Protein AF-A0A5N5XTN6-F1 (afdb_monomer)

Structure (mmCIF, N/CA/C/O backbone):
data_AF-A0A5N5XTN6-F1
#
_entry.id   AF-A0A5N5XTN6-F1
#
loop_
_atom_site.group_PDB
_atom_site.id
_atom_site.type_symbol
_atom_site.label_atom_id
_atom_site.label_alt_id
_atom_site.label_comp_id
_atom_site.label_asym_id
_atom_site.label_entity_id
_atom_site.label_seq_id
_atom_site.pdbx_PDB_ins_code
_atom_site.Cartn_x
_atom_site.Cartn_y
_atom_site.Cartn_z
_atom_site.occupancy
_atom_site.B_iso_or_equiv
_atom_site.auth_seq_id
_atom_site.auth_comp_id
_atom_site.auth_asym_id
_atom_site.auth_atom_id
_atom_site.pdbx_PDB_model_num
ATOM 1 N N . SER A 1 1 ? 15.966 -15.303 -6.379 1.00 59.94 1 SER A N 1
ATOM 2 C CA . SER A 1 1 ? 14.921 -14.352 -6.813 1.00 59.94 1 SER A CA 1
ATOM 3 C C . SER A 1 1 ? 13.576 -14.847 -6.314 1.00 59.94 1 SER A C 1
ATOM 5 O O . SER A 1 1 ? 13.257 -15.997 -6.586 1.00 59.94 1 SER A O 1
ATOM 7 N N . TYR A 1 2 ? 12.818 -14.030 -5.575 1.00 75.88 2 TYR A N 1
ATOM 8 C CA . TYR A 1 2 ? 11.499 -14.406 -5.027 1.00 75.88 2 TYR A CA 1
ATOM 9 C C . TYR A 1 2 ? 10.415 -14.544 -6.118 1.00 75.88 2 TYR A C 1
ATOM 11 O O . TYR A 1 2 ? 9.390 -15.184 -5.913 1.00 75.88 2 TYR A O 1
ATOM 19 N N . LEU A 1 3 ? 10.664 -13.971 -7.301 1.00 82.88 3 LEU A N 1
ATOM 20 C CA . LEU A 1 3 ? 9.813 -14.059 -8.486 1.00 82.88 3 LEU A CA 1
ATOM 21 C C . LEU A 1 3 ? 10.612 -14.648 -9.657 1.00 82.88 3 LEU A C 1
ATOM 23 O O . LEU A 1 3 ? 11.756 -14.252 -9.900 1.00 82.88 3 LEU A O 1
ATOM 27 N N . LYS A 1 4 ? 10.006 -15.576 -10.406 1.00 92.25 4 LYS A N 1
ATOM 28 C CA . LYS A 1 4 ? 10.598 -16.217 -11.597 1.00 92.25 4 LYS A CA 1
ATOM 29 C C . LYS A 1 4 ? 10.429 -15.359 -12.864 1.00 92.25 4 LYS A C 1
ATOM 31 O O . LYS A 1 4 ? 10.044 -15.867 -13.909 1.00 92.25 4 LYS A O 1
ATOM 36 N N . TYR A 1 5 ? 10.692 -14.056 -12.767 1.00 93.12 5 TYR A N 1
ATOM 37 C CA . TYR A 1 5 ? 10.555 -13.106 -13.875 1.00 93.12 5 TYR A CA 1
ATOM 38 C C . TYR A 1 5 ? 11.783 -12.208 -13.991 1.00 93.12 5 TYR A C 1
ATOM 40 O O . TYR A 1 5 ? 12.477 -11.947 -13.007 1.00 93.12 5 TYR A O 1
ATOM 48 N N . SER A 1 6 ? 12.047 -11.727 -15.207 1.00 94.75 6 SER A N 1
ATOM 49 C CA . SER A 1 6 ? 13.159 -10.814 -15.466 1.00 94.75 6 SER A CA 1
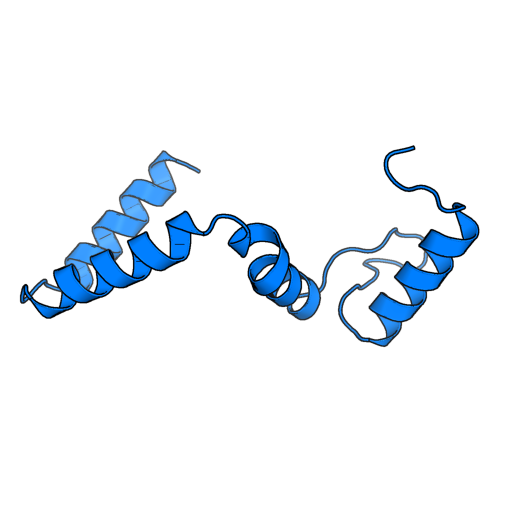ATOM 50 C C . SER A 1 6 ? 12.903 -9.427 -14.863 1.00 94.75 6 SER A C 1
ATOM 52 O O . SER A 1 6 ? 11.758 -8.993 -14.712 1.00 94.75 6 SER A O 1
ATOM 54 N N . SER A 1 7 ? 13.973 -8.673 -14.601 1.00 92.00 7 SER A N 1
ATOM 55 C CA . SER A 1 7 ? 13.861 -7.275 -14.160 1.00 92.00 7 SER A CA 1
ATOM 56 C C . SER A 1 7 ? 13.170 -6.379 -15.197 1.00 92.00 7 SER A C 1
ATOM 58 O O . SER A 1 7 ? 12.567 -5.367 -14.838 1.00 92.00 7 SER A O 1
ATOM 60 N N . ALA A 1 8 ? 13.250 -6.724 -16.487 1.00 93.31 8 ALA A N 1
ATOM 61 C CA . ALA A 1 8 ? 12.548 -6.017 -17.554 1.00 93.31 8 ALA A CA 1
ATOM 62 C C . ALA A 1 8 ? 11.030 -6.234 -17.457 1.00 93.31 8 ALA A C 1
ATOM 64 O O . ALA A 1 8 ? 10.278 -5.263 -17.506 1.00 93.31 8 ALA A O 1
ATOM 65 N N . THR A 1 9 ? 10.599 -7.476 -17.218 1.00 94.94 9 THR A N 1
ATOM 66 C CA . THR A 1 9 ? 9.185 -7.834 -17.020 1.00 94.94 9 THR A CA 1
ATOM 67 C C . THR A 1 9 ? 8.601 -7.101 -15.813 1.00 94.94 9 THR A C 1
ATOM 69 O O . THR A 1 9 ? 7.593 -6.414 -15.939 1.00 94.94 9 THR A O 1
ATOM 72 N N . ILE A 1 10 ? 9.293 -7.131 -14.669 1.00 93.25 10 ILE A N 1
ATOM 73 C CA . ILE A 1 10 ? 8.829 -6.439 -13.456 1.00 93.25 10 ILE A CA 1
ATOM 74 C C . ILE A 1 10 ? 8.728 -4.923 -13.677 1.00 93.25 10 ILE A C 1
ATOM 76 O O . ILE A 1 10 ? 7.747 -4.300 -13.275 1.00 93.25 10 ILE A O 1
ATOM 80 N N . ARG A 1 11 ? 9.704 -4.304 -14.359 1.00 92.25 11 ARG A N 1
ATOM 81 C CA . ARG A 1 11 ? 9.647 -2.866 -14.678 1.00 92.25 11 ARG A CA 1
ATOM 82 C C . ARG A 1 11 ? 8.473 -2.514 -15.591 1.00 92.25 11 ARG A C 1
ATOM 84 O O . ARG A 1 11 ? 7.869 -1.458 -15.387 1.00 92.25 11 ARG A O 1
ATOM 91 N N . TYR A 1 12 ? 8.164 -3.370 -16.566 1.00 94.31 12 TYR A N 1
ATOM 92 C CA . TYR A 1 12 ? 7.003 -3.204 -17.437 1.00 94.31 12 TYR A CA 1
ATOM 93 C C . TYR A 1 12 ? 5.704 -3.243 -16.625 1.00 94.31 12 TYR A C 1
ATOM 95 O O . TYR A 1 12 ? 4.921 -2.296 -16.693 1.00 94.31 12 TYR A O 1
ATOM 103 N N . ASP A 1 13 ? 5.518 -4.258 -15.781 1.00 95.38 13 ASP A N 1
ATOM 104 C CA . ASP A 1 13 ? 4.310 -4.405 -14.960 1.00 95.38 13 ASP A CA 1
ATOM 105 C C . ASP A 1 13 ? 4.131 -3.239 -13.984 1.00 95.38 13 ASP A C 1
ATOM 107 O O . ASP A 1 13 ? 3.041 -2.680 -13.851 1.00 95.38 13 ASP A O 1
ATOM 111 N N . MET A 1 14 ? 5.219 -2.792 -13.357 1.00 93.75 14 MET A N 1
ATOM 112 C CA . MET A 1 14 ? 5.220 -1.611 -12.496 1.00 93.75 14 MET A CA 1
ATOM 113 C C . MET A 1 14 ? 4.779 -0.338 -13.240 1.00 93.75 14 MET A C 1
ATOM 115 O O . MET A 1 14 ? 4.065 0.485 -12.668 1.00 93.75 14 MET A O 1
ATOM 119 N N . ALA A 1 15 ? 5.161 -0.171 -14.512 1.00 93.69 15 ALA A N 1
ATOM 120 C CA . ALA A 1 15 ? 4.699 0.946 -15.338 1.00 93.69 15 ALA A CA 1
ATOM 121 C C . ALA A 1 15 ? 3.206 0.826 -15.693 1.00 93.69 15 ALA A C 1
ATOM 123 O O . ALA A 1 15 ? 2.500 1.832 -15.743 1.00 93.69 15 ALA A O 1
ATOM 124 N N . GLN A 1 16 ? 2.699 -0.392 -15.899 1.00 96.75 16 GLN A N 1
ATOM 125 C CA . GLN A 1 16 ? 1.265 -0.614 -16.110 1.00 96.75 16 GLN A CA 1
ATOM 126 C C . GLN A 1 16 ? 0.450 -0.309 -14.847 1.00 96.75 16 GLN A C 1
ATOM 128 O O . GLN A 1 16 ? -0.609 0.309 -14.930 1.00 96.75 16 GLN A O 1
ATOM 133 N N . LEU A 1 17 ? 0.941 -0.700 -13.670 1.00 96.25 17 LEU A N 1
ATOM 134 C CA . LEU A 1 17 ? 0.297 -0.397 -12.389 1.00 96.25 17 LEU A CA 1
ATOM 135 C C . LEU A 1 17 ? 0.280 1.105 -12.083 1.00 96.25 17 LEU A C 1
ATOM 137 O O . LEU A 1 17 ? -0.702 1.600 -11.531 1.00 96.25 17 LEU A O 1
ATOM 141 N N . GLU A 1 18 ? 1.327 1.827 -12.482 1.00 95.19 18 GLU A N 1
ATOM 142 C CA . GLU A 1 18 ? 1.380 3.289 -12.421 1.00 95.19 18 GLU A CA 1
ATOM 143 C C . GLU A 1 18 ? 0.311 3.926 -13.321 1.00 95.19 18 GLU A C 1
ATOM 145 O O . GLU A 1 18 ? -0.502 4.710 -12.841 1.00 95.19 18 GLU A O 1
ATOM 150 N N . LYS A 1 19 ? 0.208 3.500 -14.589 1.00 95.56 19 LYS A N 1
ATOM 151 C CA . LYS A 1 19 ? -0.854 3.960 -15.509 1.00 95.56 19 LYS A CA 1
ATOM 152 C C . LYS A 1 19 ? -2.265 3.668 -14.991 1.00 95.56 19 LYS A C 1
ATOM 154 O O . LYS A 1 19 ? -3.179 4.455 -15.206 1.00 95.56 19 LYS A O 1
ATOM 159 N N . LYS A 1 20 ? -2.451 2.544 -14.294 1.00 96.31 20 LYS A N 1
ATOM 160 C CA . LYS A 1 20 ? -3.724 2.160 -13.656 1.00 96.31 20 LYS A CA 1
ATOM 161 C C . LYS A 1 20 ? -3.993 2.895 -12.331 1.00 96.31 20 LYS A C 1
ATOM 163 O O . LYS A 1 20 ? -5.052 2.689 -11.725 1.00 96.31 20 LYS A O 1
ATOM 168 N N . GLY A 1 21 ? -3.049 3.714 -11.865 1.00 96.31 21 GLY A N 1
ATOM 169 C CA . GLY A 1 21 ? -3.152 4.525 -10.654 1.00 96.31 21 GLY A CA 1
ATOM 170 C C . GLY A 1 21 ? -2.937 3.764 -9.344 1.00 96.31 21 GLY A C 1
ATOM 171 O O . GLY A 1 21 ? -3.283 4.292 -8.293 1.00 96.31 21 GLY A O 1
ATOM 172 N N . TYR A 1 22 ? -2.414 2.535 -9.370 1.00 96.31 22 TYR A N 1
ATOM 173 C CA . TYR A 1 22 ? -2.081 1.773 -8.152 1.00 96.31 22 TYR A CA 1
ATOM 174 C C . TYR A 1 22 ? -0.703 2.133 -7.594 1.00 96.31 22 TYR A C 1
ATOM 176 O O . TYR A 1 22 ? -0.475 2.034 -6.392 1.00 96.31 22 TYR A O 1
ATOM 184 N N . LEU A 1 23 ? 0.209 2.551 -8.468 1.00 96.75 23 LEU A N 1
ATOM 185 C CA . LEU A 1 23 ? 1.533 3.033 -8.104 1.00 96.75 23 LEU A CA 1
ATOM 186 C C . LEU A 1 23 ? 1.697 4.487 -8.541 1.00 96.75 23 LEU A C 1
ATOM 188 O O . LEU A 1 23 ? 1.053 4.932 -9.489 1.00 96.75 23 LEU A O 1
ATOM 192 N N . CYS A 1 24 ? 2.594 5.208 -7.887 1.00 94.31 24 CYS A N 1
ATOM 193 C CA . CYS A 1 24 ? 3.034 6.529 -8.309 1.00 94.31 24 CYS A CA 1
ATOM 194 C C . CYS A 1 24 ? 4.539 6.694 -8.089 1.00 94.31 24 CYS A C 1
ATOM 196 O O . CYS A 1 24 ? 5.171 5.938 -7.347 1.00 94.31 24 CYS A O 1
ATOM 198 N N . LYS A 1 25 ? 5.112 7.690 -8.760 1.00 90.50 25 LYS A N 1
ATOM 199 C CA . LYS A 1 25 ? 6.471 8.171 -8.518 1.00 90.50 25 LYS A CA 1
ATOM 200 C C . LYS A 1 25 ? 6.425 9.416 -7.645 1.00 90.50 25 LYS A C 1
ATOM 202 O O . LYS A 1 25 ? 5.560 10.264 -7.837 1.00 90.50 25 LYS A O 1
ATOM 207 N N . THR A 1 26 ? 7.385 9.548 -6.738 1.00 84.88 26 THR A N 1
ATOM 208 C CA . THR A 1 26 ? 7.584 10.792 -5.978 1.00 84.88 26 THR A CA 1
ATOM 209 C C . THR A 1 26 ? 8.373 11.810 -6.802 1.00 84.88 26 THR A C 1
ATOM 211 O O . THR A 1 26 ? 8.057 12.993 -6.805 1.00 84.88 26 THR A O 1
ATOM 214 N N . HIS A 1 27 ? 9.345 11.328 -7.581 1.00 86.44 27 HIS A N 1
ATOM 215 C CA . HIS A 1 27 ? 10.141 12.101 -8.537 1.00 86.44 27 HIS A CA 1
ATOM 216 C C . HIS A 1 27 ? 10.413 11.302 -9.821 1.00 86.44 27 HIS A C 1
ATOM 218 O O . HIS A 1 27 ? 10.332 10.071 -9.833 1.00 86.44 27 HIS A O 1
ATOM 224 N N . ALA A 1 28 ? 10.806 11.974 -10.908 1.00 75.69 28 ALA A N 1
ATOM 225 C CA . ALA A 1 2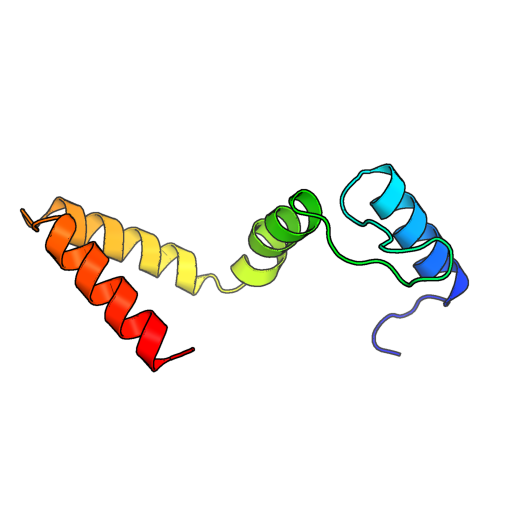8 ? 11.027 11.337 -12.213 1.00 75.69 28 ALA A CA 1
ATOM 226 C C . ALA A 1 28 ? 12.025 10.155 -12.171 1.00 75.69 28 ALA A C 1
ATOM 228 O O . ALA A 1 28 ? 11.782 9.120 -12.804 1.00 75.69 28 ALA A O 1
ATOM 229 N N . SER A 1 29 ? 13.096 10.282 -11.378 1.00 77.38 29 SER A N 1
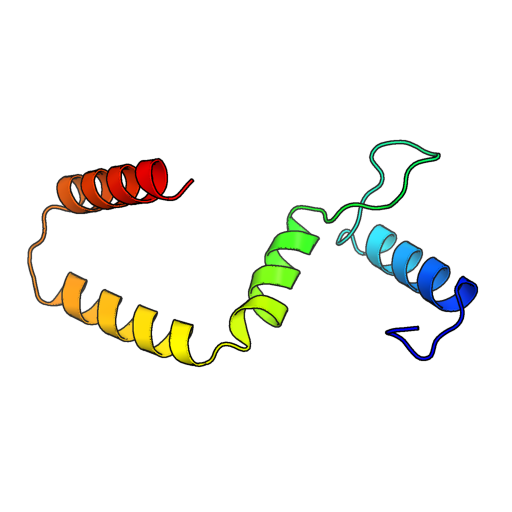ATOM 230 C CA . SER A 1 29 ? 14.154 9.277 -11.179 1.00 77.38 29 SER A CA 1
ATOM 231 C C . SER A 1 29 ? 13.886 8.281 -10.044 1.00 77.38 29 SER A C 1
ATOM 233 O O . SER A 1 29 ? 14.658 7.342 -9.860 1.00 77.38 29 SER A O 1
ATOM 235 N N . SER A 1 30 ? 12.810 8.464 -9.277 1.00 82.81 30 SER A N 1
ATOM 236 C CA . SER A 1 30 ? 12.509 7.615 -8.124 1.00 82.81 30 SER A CA 1
ATOM 237 C C . SER A 1 30 ? 11.944 6.248 -8.526 1.00 82.81 30 SER A C 1
ATOM 239 O O . SER A 1 30 ? 11.428 6.048 -9.635 1.00 82.81 30 SER A O 1
ATOM 241 N N . GLY A 1 31 ? 12.020 5.304 -7.583 1.00 86.75 31 GLY A N 1
ATOM 242 C CA . GLY A 1 31 ? 11.206 4.093 -7.613 1.00 86.75 31 GLY A CA 1
ATOM 243 C C . GLY A 1 31 ? 9.708 4.412 -7.544 1.00 86.75 31 GLY A C 1
ATOM 244 O O . GLY A 1 31 ? 9.285 5.564 -7.599 1.00 86.75 31 GLY A O 1
ATOM 245 N N . ARG A 1 32 ? 8.878 3.377 -7.427 1.00 92.00 32 ARG A N 1
ATOM 246 C CA . ARG A 1 32 ? 7.430 3.559 -7.287 1.00 92.00 32 ARG A CA 1
ATOM 247 C C . ARG A 1 32 ? 6.988 3.244 -5.875 1.00 92.00 32 ARG A C 1
ATOM 249 O O . ARG A 1 32 ? 7.472 2.278 -5.291 1.00 92.00 32 ARG A O 1
ATOM 256 N N . ILE A 1 33 ? 6.033 4.018 -5.384 1.00 93.94 33 ILE A N 1
ATOM 257 C CA . ILE A 1 33 ? 5.342 3.774 -4.122 1.00 93.94 33 ILE A CA 1
ATOM 258 C C . ILE A 1 33 ? 3.864 3.473 -4.394 1.00 93.94 33 ILE A C 1
ATOM 260 O O . ILE A 1 33 ? 3.341 3.880 -5.439 1.00 93.94 33 ILE A O 1
ATOM 264 N N . PRO A 1 34 ? 3.172 2.749 -3.501 1.00 95.56 34 PRO A N 1
ATOM 265 C CA . PRO A 1 34 ? 1.734 2.571 -3.615 1.00 95.56 34 PRO A CA 1
ATOM 266 C C . PRO A 1 34 ? 1.011 3.913 -3.489 1.00 95.56 34 PRO A C 1
ATOM 268 O O . PRO A 1 34 ? 1.308 4.716 -2.607 1.00 95.56 34 PRO A O 1
ATOM 271 N N . SER A 1 35 ? 0.032 4.138 -4.360 1.00 95.06 35 SER A N 1
ATOM 272 C CA . SER A 1 35 ? -0.955 5.200 -4.165 1.00 95.06 35 SER A CA 1
ATOM 273 C C . SER A 1 35 ? -1.972 4.780 -3.097 1.00 95.06 35 SER A C 1
ATOM 275 O O . SER A 1 35 ? -1.991 3.622 -2.677 1.00 95.06 35 SER A O 1
ATOM 277 N N . LEU A 1 36 ? -2.897 5.667 -2.717 1.00 93.62 36 LEU A N 1
ATOM 278 C CA . LEU A 1 36 ? -4.033 5.288 -1.865 1.00 93.62 36 LEU A CA 1
ATOM 279 C C . LEU A 1 36 ? -4.799 4.084 -2.440 1.00 93.62 36 LEU A C 1
ATOM 281 O O . LEU A 1 36 ? -5.095 3.129 -1.728 1.00 93.62 36 LEU A O 1
ATOM 285 N N . LYS A 1 37 ? -5.052 4.085 -3.754 1.00 94.38 37 LYS A N 1
ATOM 286 C CA . LYS A 1 37 ? -5.689 2.966 -4.463 1.00 94.38 37 LYS A CA 1
ATOM 287 C C . LYS A 1 37 ? -4.843 1.689 -4.381 1.00 94.38 37 LYS A C 1
ATOM 289 O O . LYS A 1 37 ? -5.391 0.603 -4.211 1.00 94.38 37 LYS A O 1
ATOM 294 N N . GLY A 1 38 ? -3.519 1.821 -4.481 1.00 94.50 38 GLY A N 1
ATOM 295 C CA .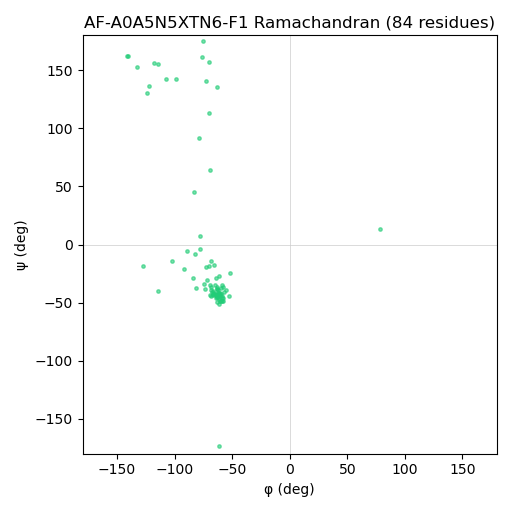 GLY A 1 38 ? -2.556 0.743 -4.246 1.00 94.50 38 GLY A CA 1
ATOM 296 C C . GLY A 1 38 ? -2.654 0.153 -2.843 1.00 94.50 38 GLY A C 1
ATOM 297 O O . GLY A 1 38 ? -2.758 -1.063 -2.699 1.00 94.50 38 GLY A O 1
ATOM 298 N N . TYR A 1 39 ? -2.686 1.007 -1.822 1.00 92.31 39 TYR A N 1
ATOM 299 C CA . TYR A 1 39 ? -2.816 0.601 -0.424 1.00 92.31 39 TYR A CA 1
ATOM 300 C C . TYR A 1 39 ? -4.150 -0.087 -0.132 1.00 92.31 39 TYR A C 1
ATOM 302 O O . TYR A 1 39 ? -4.158 -1.156 0.473 1.00 92.31 39 TYR A O 1
ATOM 310 N N . VAL A 1 40 ? -5.268 0.465 -0.610 1.00 89.50 40 VAL A N 1
ATOM 311 C CA . VAL A 1 40 ? -6.593 -0.163 -0.460 1.00 89.50 40 VAL A CA 1
ATOM 312 C C . VAL A 1 40 ? -6.618 -1.533 -1.136 1.00 89.50 40 VAL A C 1
ATOM 314 O O . VAL A 1 40 ? -7.098 -2.506 -0.558 1.00 89.50 40 VAL A O 1
ATOM 317 N N . PHE A 1 41 ? -6.054 -1.645 -2.341 1.00 90.56 41 PHE A N 1
ATOM 318 C CA . PHE A 1 41 ? -5.947 -2.929 -3.028 1.00 90.56 41 PHE A CA 1
ATOM 319 C C . PHE A 1 41 ? -5.106 -3.936 -2.237 1.00 90.56 41 PHE A C 1
ATOM 321 O O . PHE A 1 41 ? -5.529 -5.081 -2.083 1.00 90.56 41 PHE A O 1
ATOM 328 N N . TYR A 1 42 ? -3.959 -3.509 -1.703 1.00 88.31 42 TYR A N 1
ATOM 329 C CA . TYR A 1 42 ? -3.102 -4.333 -0.853 1.00 88.31 42 TYR A CA 1
ATOM 330 C C . TYR A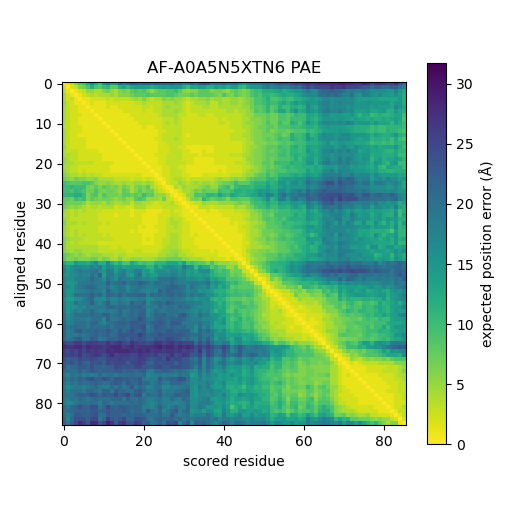 1 42 ? -3.851 -4.837 0.389 1.00 88.31 42 TYR A C 1
ATOM 332 O O . TYR A 1 42 ? -3.863 -6.038 0.654 1.00 88.31 42 TYR A O 1
ATOM 340 N N . PHE A 1 43 ? -4.540 -3.951 1.107 1.00 82.19 43 PHE A N 1
ATOM 341 C CA . PHE A 1 43 ? -5.327 -4.315 2.284 1.00 82.19 43 PHE A CA 1
ATOM 342 C C . PHE A 1 43 ? -6.414 -5.349 1.948 1.00 82.19 43 PHE A C 1
ATOM 344 O O . PHE A 1 43 ? -6.523 -6.384 2.605 1.00 82.19 43 PHE A O 1
ATOM 351 N N . ASN A 1 44 ? -7.149 -5.117 0.859 1.00 82.19 44 ASN A N 1
ATOM 352 C CA . ASN A 1 44 ? -8.271 -5.961 0.450 1.00 82.19 44 ASN A CA 1
ATOM 353 C C . ASN A 1 44 ? -7.875 -7.333 -0.122 1.00 82.19 44 ASN A C 1
ATOM 355 O O . ASN A 1 44 ? -8.736 -8.202 -0.189 1.00 82.19 44 ASN A O 1
ATOM 359 N N . HIS A 1 45 ? -6.630 -7.532 -0.574 1.00 80.00 45 HIS A N 1
ATOM 360 C CA . HIS A 1 45 ? -6.243 -8.759 -1.299 1.00 80.00 45 HIS A CA 1
ATOM 361 C C . HIS A 1 45 ? -5.014 -9.480 -0.729 1.00 80.00 45 HIS A C 1
ATOM 363 O O . HIS A 1 45 ? -4.773 -10.645 -1.056 1.00 80.00 45 HIS A O 1
ATOM 369 N N . LEU A 1 46 ? -4.190 -8.804 0.077 1.00 68.69 46 LEU A N 1
ATOM 370 C CA . LEU A 1 46 ? -2.933 -9.359 0.589 1.00 68.69 46 LEU A CA 1
ATOM 371 C C . LEU A 1 46 ? -2.946 -9.539 2.109 1.00 68.69 46 LEU A C 1
ATOM 373 O O . LEU A 1 46 ? -2.507 -10.590 2.570 1.00 68.69 46 LEU A O 1
ATOM 377 N N . ILE A 1 47 ? -3.510 -8.597 2.872 1.00 62.59 47 ILE A N 1
ATOM 378 C CA . ILE A 1 47 ? -3.645 -8.720 4.341 1.00 62.59 47 ILE A CA 1
ATOM 379 C C . ILE A 1 47 ? -4.756 -9.713 4.724 1.00 62.59 47 ILE A C 1
ATOM 381 O O . ILE A 1 47 ? -4.633 -10.475 5.679 1.00 62.59 47 ILE A O 1
ATOM 385 N N . THR A 1 48 ? -5.821 -9.773 3.934 1.00 56.75 48 THR A N 1
ATOM 386 C CA . THR A 1 48 ? -7.019 -10.596 4.172 1.00 56.75 48 THR A CA 1
ATOM 387 C C . THR A 1 48 ? -6.859 -12.078 3.832 1.00 56.75 48 THR A C 1
ATOM 389 O O . THR A 1 48 ? -7.816 -12.839 3.941 1.00 56.75 48 THR A O 1
ATOM 392 N N . ARG A 1 49 ? -5.642 -12.537 3.499 1.00 56.66 49 ARG A N 1
ATOM 393 C CA . ARG A 1 49 ? -5.338 -13.980 3.473 1.00 56.66 49 ARG A CA 1
ATOM 394 C C . ARG A 1 49 ? -5.327 -14.614 4.866 1.00 56.66 49 ARG A C 1
ATOM 396 O O . ARG A 1 49 ? -5.383 -15.836 4.953 1.00 56.66 49 ARG A O 1
ATOM 403 N N . ASN A 1 50 ? -5.297 -13.815 5.935 1.00 58.78 50 ASN A N 1
ATOM 404 C CA . ASN A 1 50 ? -5.635 -14.291 7.273 1.00 58.78 50 ASN A CA 1
ATOM 405 C C . ASN A 1 50 ? -7.158 -14.363 7.408 1.00 58.78 50 ASN A C 1
ATOM 407 O O . ASN A 1 50 ? -7.815 -13.392 7.785 1.00 58.78 50 ASN A O 1
ATOM 411 N N . HIS A 1 51 ? -7.705 -15.536 7.088 1.00 58.84 51 HIS A N 1
ATOM 412 C CA . HIS A 1 51 ? -9.126 -15.864 7.231 1.00 58.84 51 HIS A CA 1
ATOM 413 C C . HIS A 1 51 ? -9.661 -15.573 8.652 1.00 58.84 51 HIS A C 1
ATOM 415 O O . HIS A 1 51 ? -10.840 -15.262 8.827 1.00 58.84 51 HIS A O 1
ATOM 421 N N . ASP A 1 52 ? -8.778 -15.576 9.654 1.00 62.56 52 ASP A N 1
ATOM 422 C CA . ASP A 1 52 ? -9.092 -15.297 11.058 1.00 62.56 52 ASP A CA 1
ATOM 423 C C . ASP A 1 52 ? -9.598 -13.865 11.307 1.00 62.56 52 ASP A C 1
ATOM 425 O O . ASP A 1 52 ? -10.412 -13.649 12.205 1.00 62.56 52 ASP A O 1
ATOM 429 N N . ILE A 1 53 ? -9.192 -12.879 10.495 1.00 66.75 53 ILE A N 1
ATOM 430 C CA . ILE A 1 53 ? -9.594 -11.473 10.689 1.00 66.75 53 ILE A CA 1
ATOM 431 C C . ILE A 1 53 ? -11.103 -11.299 10.456 1.00 66.75 53 ILE A C 1
ATOM 433 O O . ILE A 1 53 ? -11.775 -10.597 11.211 1.00 66.75 53 ILE A O 1
ATOM 437 N N . PHE A 1 54 ? -11.672 -11.966 9.448 1.00 63.97 54 PHE A N 1
ATOM 438 C CA . PHE A 1 54 ? -13.100 -11.839 9.128 1.00 63.97 54 PHE A CA 1
ATOM 439 C C . PHE A 1 54 ? -14.010 -12.444 10.203 1.00 63.97 54 PHE A C 1
ATOM 441 O O . PHE A 1 54 ? -15.071 -11.886 10.505 1.00 63.97 54 PHE A O 1
ATOM 448 N N . GLN A 1 55 ? -13.588 -13.555 10.817 1.00 65.62 55 GLN A N 1
ATOM 449 C CA . GLN A 1 55 ? -14.299 -14.132 11.959 1.00 65.62 55 GLN A CA 1
ATOM 450 C C . GLN A 1 55 ? -14.239 -13.199 13.171 1.0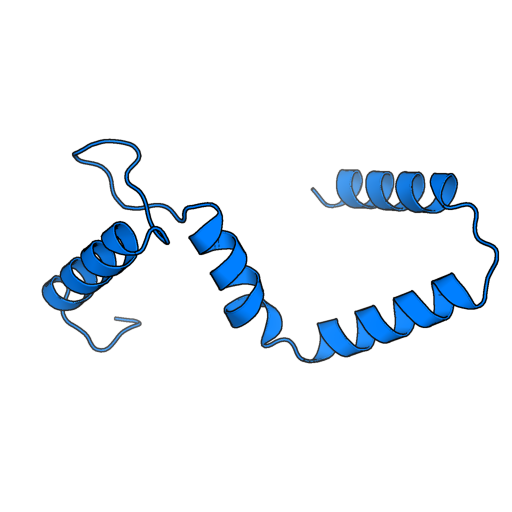0 65.62 55 GLN A C 1
ATOM 452 O O . GLN A 1 55 ? -15.266 -12.971 13.809 1.00 65.62 55 GLN A O 1
ATOM 457 N N . GLN A 1 56 ? -13.080 -12.592 13.443 1.00 68.75 56 GLN A N 1
ATOM 458 C CA . GLN A 1 56 ? -12.928 -11.640 14.545 1.00 68.75 56 GLN A CA 1
ATOM 459 C C . GLN A 1 56 ? -13.795 -10.390 14.359 1.00 68.75 56 GLN A C 1
ATOM 461 O O . GLN A 1 56 ? -14.476 -9.996 15.302 1.00 68.75 56 GLN A O 1
ATOM 466 N N . ILE A 1 57 ? -13.848 -9.811 13.153 1.00 73.44 57 ILE A N 1
ATOM 467 C CA . ILE A 1 57 ? -14.708 -8.649 12.855 1.00 73.44 57 ILE A CA 1
ATOM 468 C C . ILE A 1 57 ? -16.179 -8.980 13.137 1.00 73.44 57 ILE A C 1
ATOM 470 O O . ILE A 1 57 ? -16.868 -8.226 13.818 1.00 73.44 57 ILE A O 1
ATOM 474 N N . SER A 1 58 ? -16.649 -10.141 12.678 1.00 70.12 58 SER A N 1
ATOM 475 C CA . SER A 1 58 ? -18.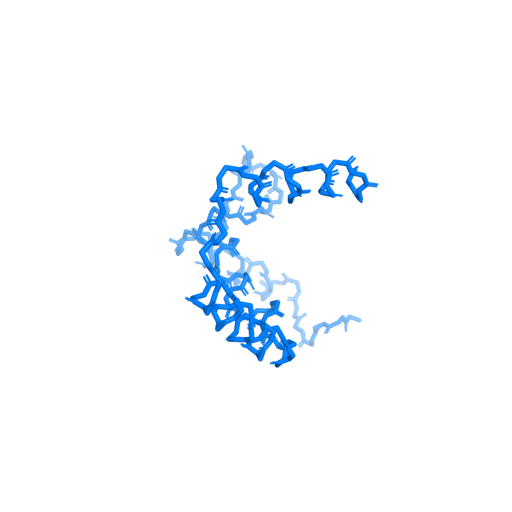035 -10.582 12.887 1.00 70.12 58 SER A CA 1
ATOM 476 C C . 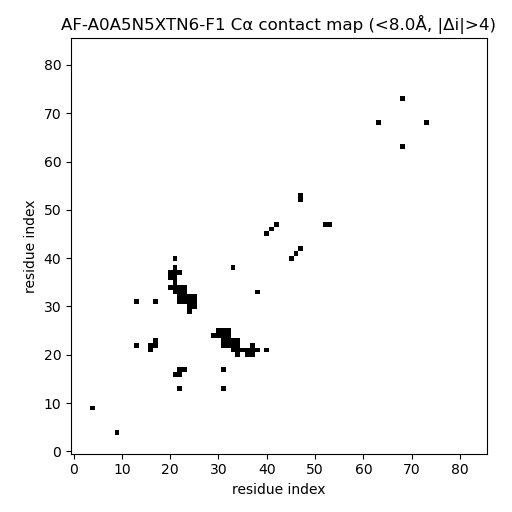SER A 1 58 ? -18.364 -10.790 14.373 1.00 70.12 58 SER A C 1
ATOM 478 O O . SER A 1 58 ? -19.473 -10.495 14.825 1.00 70.12 58 SER A O 1
ATOM 480 N N . LEU A 1 59 ? -17.399 -11.288 15.150 1.00 73.25 59 LEU A N 1
ATOM 481 C CA . LEU A 1 59 ? -17.529 -11.469 16.594 1.00 73.25 59 LEU A CA 1
ATOM 482 C C . LEU A 1 59 ? -17.579 -10.113 17.319 1.00 73.25 59 LEU A C 1
ATOM 484 O O . LEU A 1 59 ? -18.441 -9.907 18.173 1.00 73.25 59 LEU A O 1
ATOM 488 N N . PHE A 1 60 ? -16.716 -9.173 16.922 1.00 74.19 60 PHE A N 1
ATOM 489 C CA . PHE A 1 60 ? -16.700 -7.801 17.430 1.00 74.19 60 PHE A CA 1
ATOM 490 C C . PHE A 1 60 ? -18.027 -7.079 17.172 1.00 74.19 60 PHE A C 1
ATOM 492 O O . PHE A 1 60 ? -18.610 -6.539 18.108 1.00 74.19 60 PHE A O 1
ATOM 499 N N . GLU A 1 61 ? -18.553 -7.125 15.946 1.00 74.50 61 GLU A N 1
ATOM 500 C CA . GLU A 1 61 ? -19.841 -6.509 15.590 1.00 74.50 61 GLU A CA 1
ATOM 501 C C . GLU A 1 61 ? -21.002 -7.038 16.449 1.00 74.50 61 GLU A C 1
ATOM 503 O O . GLU A 1 61 ? -21.841 -6.269 16.922 1.00 74.50 61 GLU A O 1
ATOM 508 N N . ASN A 1 62 ? -21.034 -8.346 16.719 1.00 74.38 62 ASN A N 1
ATOM 509 C CA . ASN A 1 62 ? -22.047 -8.943 17.594 1.00 74.38 62 ASN A CA 1
ATOM 510 C C . ASN A 1 62 ? -21.888 -8.514 19.061 1.00 74.38 62 ASN A C 1
ATOM 512 O O . ASN A 1 62 ? -22.886 -8.249 19.733 1.00 74.38 62 ASN A O 1
ATOM 516 N N . ILE A 1 63 ? -20.654 -8.405 19.565 1.00 72.38 63 ILE A N 1
ATOM 517 C CA . ILE A 1 63 ? -20.381 -7.900 20.920 1.00 72.38 63 ILE A CA 1
ATOM 518 C C . ILE A 1 63 ? -20.822 -6.436 21.050 1.00 72.38 63 ILE A C 1
ATOM 520 O O . ILE A 1 63 ? -21.449 -6.080 22.050 1.00 72.38 63 ILE A O 1
ATOM 524 N N . PHE A 1 64 ? -20.539 -5.603 20.045 1.00 71.00 64 PHE A N 1
ATOM 525 C CA . PHE A 1 64 ? -20.917 -4.188 20.042 1.00 71.00 64 PHE A CA 1
ATOM 526 C C . PHE A 1 64 ? -22.418 -3.960 19.857 1.00 71.00 64 PHE A C 1
ATOM 528 O O . PHE A 1 64 ? -22.945 -2.998 20.407 1.00 71.00 64 PHE A O 1
ATOM 535 N N . LYS A 1 65 ? -23.128 -4.836 19.134 1.00 72.62 65 LYS A N 1
ATOM 536 C CA . LYS A 1 65 ? -24.595 -4.773 19.021 1.00 72.62 65 LYS A CA 1
ATOM 537 C C . LYS A 1 65 ? -25.320 -5.215 20.290 1.00 72.62 65 LYS A C 1
ATOM 539 O O . LYS A 1 65 ? -26.344 -4.632 20.628 1.00 72.62 65 LYS A O 1
ATOM 544 N N . ASN A 1 66 ? -24.815 -6.236 20.984 1.00 63.59 66 ASN A N 1
ATOM 545 C CA . ASN A 1 66 ? -25.501 -6.835 22.137 1.00 63.59 66 ASN A CA 1
ATOM 546 C C . ASN A 1 66 ? -25.304 -6.075 23.455 1.00 63.59 66 ASN A C 1
ATOM 548 O O . ASN A 1 66 ? -25.945 -6.393 24.456 1.00 63.59 66 ASN A O 1
ATOM 552 N N . LYS A 1 67 ? -24.421 -5.079 23.484 1.00 62.88 67 LYS A N 1
ATOM 553 C CA . LYS A 1 67 ? -24.167 -4.250 24.659 1.00 62.88 67 LYS A CA 1
ATOM 554 C C . LYS A 1 67 ? -24.372 -2.786 24.281 1.00 62.88 67 LYS A C 1
ATOM 556 O O . LYS A 1 67 ? -23.795 -2.320 23.306 1.00 62.88 67 LYS A O 1
ATOM 561 N N . ASN A 1 68 ? -25.149 -2.050 25.080 1.00 66.56 68 ASN A N 1
ATOM 562 C CA . ASN A 1 68 ? -25.282 -0.589 24.988 1.00 66.56 68 ASN A CA 1
ATOM 563 C C . ASN A 1 68 ? -23.978 0.089 25.436 1.00 66.56 68 ASN A C 1
ATOM 565 O O . ASN A 1 68 ? -23.919 0.754 26.469 1.00 66.56 68 ASN A O 1
ATOM 569 N N . PHE A 1 69 ? -22.894 -0.135 24.703 1.00 66.12 69 PHE A N 1
ATOM 570 C CA . PHE A 1 69 ? -21.634 0.516 24.9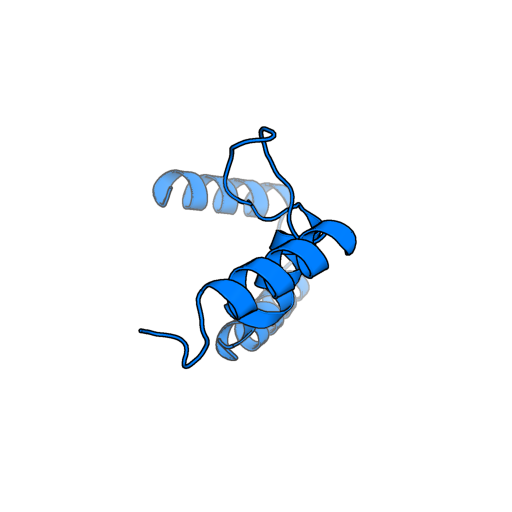89 1.00 66.12 69 PHE A CA 1
ATOM 571 C C . PHE A 1 69 ? -21.694 1.987 24.592 1.00 66.12 69 PHE A C 1
ATOM 573 O O . PHE A 1 69 ? -22.219 2.354 23.538 1.00 66.12 69 PHE A O 1
ATOM 580 N N . ASN A 1 70 ? -21.086 2.829 25.422 1.00 74.94 70 ASN A N 1
ATOM 581 C CA . ASN A 1 70 ? -20.818 4.202 25.045 1.00 74.94 70 ASN A CA 1
ATOM 582 C C . ASN A 1 70 ? -19.721 4.215 23.966 1.00 74.94 70 ASN A C 1
ATOM 584 O O . ASN A 1 70 ? -18.572 3.849 24.225 1.00 74.94 70 ASN A O 1
ATOM 588 N N . LYS A 1 71 ? -20.091 4.628 22.750 1.00 73.00 71 LYS A N 1
ATOM 589 C CA . LYS A 1 71 ? -19.191 4.690 21.591 1.00 73.00 71 LYS A CA 1
ATOM 590 C C . LYS A 1 71 ? -17.973 5.577 21.860 1.00 73.00 71 LYS A C 1
ATOM 592 O O . LYS A 1 71 ? -16.877 5.205 21.449 1.00 73.00 71 LYS A O 1
ATOM 597 N N . GLU A 1 72 ? -18.131 6.685 22.595 1.00 76.75 72 GLU A N 1
ATOM 598 C CA . GLU A 1 72 ? -17.006 7.549 22.979 1.00 76.75 72 GLU A CA 1
ATOM 599 C C . GLU A 1 72 ? -15.953 6.782 23.784 1.00 76.75 72 GLU A C 1
ATOM 601 O O . GLU A 1 72 ? -14.755 6.922 23.537 1.00 76.75 72 GLU A O 1
ATOM 606 N N . THR A 1 73 ? -16.387 5.964 24.747 1.00 77.50 73 THR A N 1
ATOM 607 C CA . THR A 1 73 ? -15.479 5.219 25.625 1.00 77.50 73 THR A CA 1
ATOM 608 C C . THR A 1 73 ? -14.669 4.201 24.830 1.00 77.50 73 THR A C 1
ATOM 610 O O . THR A 1 73 ? -13.453 4.148 24.989 1.00 77.50 73 THR A O 1
ATOM 613 N N . ILE A 1 74 ? -15.315 3.471 23.914 1.00 78.81 74 ILE A N 1
ATOM 614 C CA . ILE A 1 74 ? -14.652 2.476 23.057 1.00 78.81 74 ILE A CA 1
ATOM 615 C C . ILE A 1 74 ? -13.586 3.131 22.179 1.00 78.81 74 ILE A C 1
ATOM 617 O O . ILE A 1 74 ? -12.465 2.636 22.087 1.00 78.81 74 ILE A O 1
ATOM 621 N N . VAL A 1 75 ? -13.923 4.254 21.538 1.00 80.25 75 VAL A N 1
ATOM 622 C CA . VAL A 1 75 ? -12.976 4.977 20.680 1.00 80.25 75 VAL A CA 1
ATOM 623 C C . VAL A 1 75 ? -11.769 5.435 21.495 1.00 80.25 75 VAL A C 1
ATOM 625 O O . VAL A 1 75 ? -10.633 5.280 21.054 1.00 80.25 75 VAL A O 1
ATOM 628 N N . ARG A 1 76 ? -11.994 5.940 22.712 1.00 81.81 76 ARG A N 1
ATOM 629 C CA . ARG A 1 76 ? -10.920 6.394 23.601 1.00 81.81 76 ARG A CA 1
ATOM 630 C C . ARG A 1 76 ? -9.994 5.247 24.003 1.00 81.81 76 ARG A C 1
ATOM 632 O O . ARG A 1 76 ? -8.777 5.390 23.931 1.00 81.81 76 ARG A O 1
ATOM 639 N N . GLU A 1 77 ? -10.555 4.102 24.369 1.00 79.25 77 GLU A N 1
ATOM 640 C CA . GLU A 1 77 ? -9.803 2.914 24.782 1.00 79.25 77 GLU A CA 1
ATOM 641 C C . GLU A 1 77 ? -8.990 2.322 23.616 1.00 79.25 77 GLU A C 1
ATOM 643 O O . GLU A 1 77 ? -7.800 2.044 23.768 1.00 79.25 77 GLU A O 1
ATOM 648 N N . ALA A 1 78 ? -9.582 2.255 22.417 1.00 79.94 78 ALA A N 1
ATOM 649 C CA . ALA A 1 78 ? -8.895 1.827 21.199 1.00 79.94 78 ALA A CA 1
ATOM 650 C C . ALA A 1 78 ? -7.714 2.743 20.839 1.00 79.94 78 ALA A C 1
ATOM 652 O O . ALA A 1 78 ? -6.629 2.255 20.526 1.00 79.94 78 ALA A O 1
ATOM 653 N N . LEU A 1 79 ? -7.892 4.066 20.932 1.00 79.25 79 LEU A N 1
ATOM 654 C CA . LEU A 1 79 ? -6.814 5.034 20.701 1.00 79.25 79 LEU A CA 1
ATOM 655 C C . LEU A 1 79 ? -5.676 4.882 21.716 1.00 79.25 79 LEU A C 1
ATOM 657 O O . LEU A 1 79 ? -4.508 4.987 21.348 1.00 79.25 79 LEU A O 1
ATOM 661 N N . THR A 1 80 ? -6.010 4.597 22.976 1.00 85.88 80 THR A N 1
ATOM 662 C CA . THR A 1 80 ? -5.013 4.399 24.038 1.00 85.88 80 THR A CA 1
ATOM 663 C C . THR A 1 80 ? -4.185 3.137 23.780 1.00 85.88 80 THR A C 1
ATOM 665 O O . THR A 1 80 ? -2.964 3.166 23.889 1.00 85.88 80 THR A O 1
ATOM 668 N N . LEU A 1 81 ? -4.831 2.037 23.375 1.00 84.00 81 LEU A N 1
ATOM 669 C CA . LEU A 1 81 ? -4.147 0.792 23.013 1.00 84.00 81 LEU A CA 1
ATOM 670 C C . LEU A 1 81 ? -3.232 0.972 21.800 1.00 84.00 81 LEU A C 1
ATOM 672 O O . LEU A 1 81 ? -2.085 0.538 21.840 1.00 84.00 81 LEU A O 1
ATOM 676 N N . LEU A 1 82 ? -3.708 1.641 20.747 1.00 76.12 82 LEU A N 1
ATOM 677 C CA . LEU A 1 82 ? -2.895 1.919 19.560 1.00 76.12 82 LEU A CA 1
ATOM 678 C C . LEU A 1 82 ? -1.655 2.749 19.906 1.00 76.12 82 LEU A C 1
ATOM 680 O O . LEU A 1 82 ? -0.567 2.412 19.452 1.00 76.12 82 LEU A O 1
ATOM 684 N N . GLY A 1 83 ? -1.798 3.772 20.753 1.00 81.06 83 GLY A N 1
ATOM 685 C CA . GLY A 1 83 ? -0.670 4.588 21.213 1.00 81.06 83 GLY A CA 1
ATOM 686 C C . GLY A 1 83 ? 0.350 3.840 22.081 1.00 81.06 83 GLY A C 1
ATOM 687 O O . GLY A 1 83 ? 1.464 4.318 22.237 1.00 81.06 83 GLY A O 1
ATOM 688 N N . ASN A 1 84 ? -0.005 2.677 22.635 1.00 78.88 84 ASN A N 1
ATOM 689 C CA . ASN A 1 84 ? 0.921 1.840 23.406 1.00 78.88 84 ASN A CA 1
ATOM 690 C C . ASN A 1 84 ? 1.648 0.794 22.543 1.00 78.88 84 ASN A C 1
ATOM 692 O O . ASN A 1 84 ? 2.665 0.252 22.972 1.00 78.88 84 ASN A O 1
ATOM 696 N N . VAL A 1 85 ? 1.102 0.457 21.369 1.00 78.12 85 VAL A N 1
ATOM 697 C CA . VAL A 1 85 ? 1.627 -0.592 20.471 1.00 78.12 85 VAL A CA 1
ATOM 698 C C . VAL A 1 85 ? 2.394 0.003 19.280 1.00 78.12 85 VAL A C 1
ATOM 700 O O . VAL A 1 85 ? 3.127 -0.720 18.604 1.00 78.12 85 VAL A O 1
ATOM 703 N N . THR A 1 86 ? 2.251 1.308 19.039 1.00 46.88 86 THR A N 1
ATOM 704 C CA . THR A 1 86 ? 2.906 2.061 17.957 1.00 46.88 86 THR A CA 1
ATOM 705 C C . THR A 1 86 ? 3.811 3.130 18.538 1.00 46.88 86 THR A C 1
ATOM 707 O O . THR A 1 86 ? 4.928 3.297 18.002 1.00 46.88 86 THR A O 1
#

Mean predicted aligned error: 11.06 Å

pLDDT: mean 81.06, std 12.35, range [46.88, 96.75]

Sequence (86 aa):
SYLKYSSATIRYDMAQLEKKGYLCKTHASSGRIPSLKGYVFYFNHLITRNHDIFQQISLFENIFKNKNFNKETIVREALTLLGNVT

Solvent-accessible surface area (backbone atoms only — not comparable to full-atom values): 5164 Å² total; per-residue (Å²): 125,100,58,102,65,55,74,66,56,54,54,51,53,54,52,52,36,31,77,71,49,30,27,42,61,92,46,94,89,50,69,75,45,69,27,73,59,24,48,54,49,41,51,71,68,60,64,55,72,48,65,65,56,61,56,48,52,58,51,49,54,51,56,59,69,78,39,97,67,60,66,69,58,53,54,52,53,53,52,54,53,49,66,72,77,106

Secondary structure (DSSP, 8-state):
--SSS-HHHHHHHHHHHHHTTSEEESSTTS-EEE-HHHHHHHHHHTGGG-HHHHHHHHHHHHHHHHS---HHHHHHHHHHHHHHH-

Foldseek 3Di:
DVDPDDPVVVVVVQVVCVVVQQWDAPDPPGDIDGDPNVVVCCVVPPVCVPVVVVVVVVVVVVVPVVDPDDPVVVVVVVVVVVVVVD

Nearest PDB structures (foldseek):
  1stz-assembly1_A  TM=9.022E-01  e=2.779E-03  Thermotoga maritima
  5aip-assembly1_B  TM=5.140E-01  e=3.932E-01  Neisseria meningitidis serogroup B
  6c9t-assembly1_B  TM=5.155E-01  e=1.405E+00  Rhodopseudomonas palustris CGA009
  2xro-assembly1_E  TM=5.048E-01  e=1.508E+00  Pseudomonas putida
  3tqn-assembly2_B  TM=4.429E-01  e=2.474E+00  Coxiella burnetii

Radius of gyration: 19.63 Å; Cα contacts (8 Å, |Δi|>4): 42; chains: 1; bounding box: 40×28×43 Å